Protein AF-A0AAU4IJZ9-F1 (afdb_monomer_lite)

Structure (mmCIF, N/CA/C/O backbone):
data_AF-A0AAU4IJZ9-F1
#
_entry.id   AF-A0AAU4IJZ9-F1
#
loop_
_atom_site.group_PDB
_atom_site.id
_atom_site.type_symbol
_atom_site.label_atom_id
_atom_site.label_alt_id
_atom_site.label_comp_id
_atom_site.label_asym_id
_atom_site.label_entity_id
_atom_site.label_seq_id
_atom_site.pdbx_PDB_ins_code
_atom_site.Cartn_x
_atom_site.Cartn_y
_atom_site.Cartn_z
_atom_site.occupancy
_atom_site.B_iso_or_equiv
_atom_site.auth_seq_id
_atom_site.auth_comp_id
_atom_site.auth_asym_id
_atom_site.auth_atom_id
_atom_site.pdbx_PDB_model_num
ATOM 1 N N . MET A 1 1 ? 8.498 8.289 10.450 1.00 54.19 1 MET A N 1
ATOM 2 C CA . MET A 1 1 ? 7.309 8.421 9.574 1.00 54.19 1 MET A CA 1
ATOM 3 C C . MET A 1 1 ? 7.091 9.892 9.233 1.00 54.19 1 MET A C 1
ATOM 5 O O . MET A 1 1 ? 7.138 10.716 10.135 1.00 54.19 1 MET A O 1
ATOM 9 N N . GLN A 1 2 ? 6.937 10.242 7.953 1.00 64.31 2 GLN A N 1
ATOM 10 C CA . GLN A 1 2 ? 6.865 11.643 7.506 1.00 64.31 2 GLN A CA 1
ATOM 11 C C . GLN A 1 2 ? 5.541 12.317 7.921 1.00 64.31 2 GLN A C 1
ATOM 13 O O . GLN A 1 2 ? 4.492 11.670 7.954 1.00 64.31 2 GLN A O 1
ATOM 18 N N . ARG A 1 3 ? 5.574 13.631 8.200 1.00 60.50 3 ARG A N 1
ATOM 19 C CA . ARG A 1 3 ? 4.418 14.428 8.671 1.00 60.50 3 ARG A CA 1
ATOM 20 C C . ARG A 1 3 ? 3.220 14.362 7.710 1.00 60.50 3 ARG A C 1
ATOM 22 O O . ARG A 1 3 ? 2.084 14.244 8.164 1.00 60.50 3 ARG A O 1
ATOM 29 N N . SER A 1 4 ? 3.480 14.372 6.402 1.00 68.81 4 SER A N 1
ATOM 30 C CA . SER A 1 4 ? 2.450 14.277 5.360 1.00 68.81 4 SER A CA 1
ATOM 31 C C . SER A 1 4 ? 1.678 12.958 5.424 1.00 68.81 4 SER A C 1
ATOM 33 O O . SER A 1 4 ? 0.459 12.972 5.334 1.00 68.81 4 SER A O 1
ATOM 35 N N . THR A 1 5 ? 2.343 11.823 5.669 1.00 78.75 5 THR A N 1
ATOM 36 C CA . THR A 1 5 ? 1.667 10.520 5.815 1.00 78.75 5 THR A CA 1
ATOM 37 C C . THR A 1 5 ? 0.706 10.515 7.002 1.00 78.75 5 THR A C 1
ATOM 39 O O . THR A 1 5 ? -0.420 10.043 6.879 1.00 78.75 5 THR A O 1
ATOM 42 N N . LYS A 1 6 ? 1.115 11.087 8.142 1.00 81.19 6 LYS A N 1
ATOM 43 C CA . LYS A 1 6 ? 0.271 11.131 9.344 1.00 81.19 6 LYS A CA 1
ATOM 44 C C . LYS A 1 6 ? -0.959 12.022 9.147 1.00 81.19 6 LYS A C 1
ATOM 46 O O . LYS A 1 6 ? -2.062 11.606 9.473 1.00 81.19 6 LYS A O 1
ATOM 51 N N . ASN A 1 7 ? -0.768 13.232 8.622 1.00 85.56 7 ASN A N 1
ATOM 52 C CA . ASN A 1 7 ? -1.838 14.233 8.565 1.00 85.56 7 ASN A CA 1
ATOM 53 C C . ASN A 1 7 ? -2.739 14.130 7.327 1.00 85.56 7 ASN A C 1
ATOM 55 O O . ASN A 1 7 ? -3.898 14.495 7.429 1.00 85.56 7 ASN A O 1
ATOM 59 N N . LEU A 1 8 ? -2.231 13.668 6.179 1.00 84.94 8 LEU A N 1
ATOM 60 C CA . LEU A 1 8 ? -2.999 13.645 4.921 1.00 84.94 8 LEU A CA 1
ATOM 61 C C . LEU A 1 8 ? -3.535 12.259 4.557 1.00 84.94 8 LEU A C 1
ATOM 63 O O . LEU A 1 8 ? -4.286 12.145 3.597 1.00 84.94 8 LEU A O 1
ATOM 67 N N . LYS A 1 9 ? -3.112 11.202 5.258 1.00 84.19 9 LYS A N 1
ATOM 68 C CA . LYS A 1 9 ? -3.534 9.828 4.948 1.00 84.19 9 LYS A CA 1
ATOM 69 C C . LYS A 1 9 ? -4.164 9.142 6.148 1.00 84.19 9 LYS A C 1
ATOM 71 O O . LYS A 1 9 ? -5.320 8.762 6.079 1.00 84.19 9 LYS A O 1
ATOM 76 N N . LEU A 1 10 ? -3.418 9.017 7.248 1.00 87.00 10 LEU A N 1
ATOM 77 C CA . LEU A 1 10 ? -3.865 8.209 8.387 1.00 87.00 10 LEU A CA 1
ATOM 78 C C . LEU A 1 10 ? -4.958 8.881 9.214 1.00 87.00 10 LEU A C 1
ATOM 80 O O . LEU A 1 10 ? -6.009 8.288 9.392 1.00 87.00 10 LEU A O 1
ATOM 84 N N . LYS A 1 11 ? -4.746 10.124 9.668 1.00 87.75 11 LYS A N 1
ATOM 85 C CA . LYS A 1 11 ? -5.767 10.833 10.457 1.00 87.75 11 LYS A CA 1
ATOM 86 C C . LYS A 1 11 ? -7.107 10.972 9.720 1.00 87.75 11 LYS A C 1
ATOM 88 O O . LYS A 1 11 ? -8.114 10.647 10.331 1.00 87.75 11 LYS A O 1
ATOM 93 N N . PRO A 1 12 ? -7.145 11.387 8.435 1.00 89.88 12 PRO A N 1
ATOM 94 C CA . PRO A 1 12 ? -8.413 11.477 7.715 1.00 89.88 12 PRO A CA 1
ATOM 95 C C . PRO A 1 12 ? -9.099 10.119 7.552 1.00 89.88 12 PRO A C 1
ATOM 97 O O . PRO A 1 12 ? -10.317 10.045 7.638 1.00 89.88 12 PRO A O 1
ATOM 100 N N . LEU A 1 13 ? -8.330 9.041 7.348 1.00 88.31 13 LEU A N 1
ATOM 101 C CA . LEU A 1 13 ? -8.878 7.685 7.294 1.00 88.31 13 LEU A CA 1
ATOM 102 C C . LEU A 1 13 ? -9.488 7.281 8.644 1.00 88.31 13 LEU A C 1
ATOM 104 O O . LEU A 1 13 ? -10.610 6.798 8.682 1.00 88.31 13 LEU A O 1
ATOM 108 N N . GLU A 1 14 ? -8.771 7.497 9.748 1.00 87.50 14 GLU A N 1
ATOM 109 C CA . GLU A 1 14 ? -9.246 7.166 11.098 1.00 87.50 14 GLU A CA 1
ATOM 110 C C . GLU A 1 14 ? -10.473 7.982 11.522 1.00 87.50 14 GLU A C 1
ATOM 112 O O . GLU A 1 14 ? -11.290 7.480 12.295 1.00 87.50 14 GLU A O 1
ATOM 117 N N . GLU A 1 15 ? -10.580 9.229 11.060 1.00 90.62 15 GLU A N 1
ATOM 118 C CA . GLU A 1 15 ? -11.734 10.106 11.279 1.00 90.62 15 GLU A CA 1
ATOM 119 C C . GLU A 1 15 ? -12.933 9.669 10.436 1.00 90.62 15 GLU A C 1
ATOM 121 O O . GLU A 1 15 ? -14.042 9.602 10.954 1.00 90.62 15 GLU A O 1
ATOM 126 N N . TRP A 1 16 ? -12.704 9.300 9.172 1.00 91.25 16 TRP A N 1
ATOM 127 C CA . TRP A 1 16 ? -13.749 8.788 8.287 1.00 91.25 16 TRP A CA 1
ATOM 128 C C . TRP A 1 16 ? -14.322 7.445 8.759 1.00 91.25 16 TRP A C 1
ATOM 130 O O . TRP A 1 16 ? -15.529 7.253 8.687 1.00 91.25 16 TRP A O 1
ATOM 140 N N . VAL A 1 17 ? -13.476 6.541 9.266 1.00 91.19 17 VAL A N 1
ATOM 141 C CA . VAL A 1 17 ? -13.917 5.256 9.840 1.00 91.19 17 VAL A CA 1
ATOM 142 C C . VAL A 1 17 ? -14.669 5.443 11.163 1.00 91.19 17 VAL A C 1
ATOM 144 O O . VAL A 1 17 ? -15.556 4.660 11.483 1.00 91.19 17 VAL A O 1
ATOM 147 N N . GLY A 1 18 ? -14.305 6.451 11.963 1.00 89.81 18 GLY A N 1
ATOM 148 C CA . GLY A 1 18 ? -14.910 6.659 13.278 1.00 89.81 18 GLY A CA 1
ATOM 149 C C . GLY A 1 18 ? -14.721 5.445 14.197 1.00 89.81 18 GLY A C 1
ATOM 150 O O . GLY A 1 18 ? -13.575 5.074 14.502 1.00 89.81 18 GLY A O 1
ATOM 151 N N . ASP A 1 19 ? -15.847 4.859 14.609 1.00 91.56 19 ASP A N 1
ATOM 152 C CA . ASP A 1 19 ? -15.955 3.718 15.530 1.00 91.56 19 ASP A CA 1
ATOM 153 C C . ASP A 1 19 ? -16.465 2.434 14.850 1.00 91.56 19 ASP A C 1
ATOM 155 O O . ASP A 1 19 ? -16.621 1.409 15.513 1.00 91.56 19 ASP A O 1
ATOM 159 N N . ASP A 1 20 ? -16.695 2.463 13.534 1.00 92.50 20 ASP A N 1
ATOM 160 C CA . ASP A 1 20 ? -17.193 1.303 12.795 1.00 92.50 20 ASP A CA 1
ATOM 161 C C . ASP A 1 20 ? -16.143 0.185 12.737 1.00 92.50 20 ASP A C 1
ATOM 163 O O . ASP A 1 20 ? -14.937 0.442 12.645 1.00 92.50 20 ASP A O 1
ATOM 167 N N . GLU A 1 21 ? -16.592 -1.073 12.765 1.00 92.62 21 GLU A N 1
ATOM 168 C CA . GLU A 1 21 ? -15.706 -2.216 12.544 1.00 92.62 21 GLU A CA 1
ATOM 169 C C . GLU A 1 21 ? -15.301 -2.295 11.070 1.00 92.62 21 GLU A C 1
ATOM 171 O O . GLU A 1 21 ? -16.133 -2.468 10.177 1.00 92.62 21 GLU A O 1
ATOM 176 N N . VAL A 1 22 ? -13.999 -2.176 10.812 1.00 92.12 22 VAL A N 1
ATOM 177 C CA . VAL A 1 22 ? -13.442 -2.134 9.460 1.00 92.12 22 VAL A CA 1
ATOM 178 C C . VAL A 1 22 ? -12.343 -3.173 9.298 1.00 92.12 22 VAL A C 1
ATOM 180 O O . VAL A 1 22 ? -11.417 -3.286 10.105 1.00 92.12 22 VAL A O 1
ATOM 183 N N . ILE A 1 23 ? -12.419 -3.894 8.181 1.00 91.81 23 ILE A N 1
ATOM 184 C CA . ILE A 1 23 ? -11.353 -4.764 7.693 1.00 91.81 23 ILE A CA 1
ATOM 185 C C . ILE A 1 23 ? -10.648 -4.047 6.540 1.00 91.81 23 ILE A C 1
ATOM 187 O O . ILE A 1 23 ? -11.225 -3.790 5.484 1.00 91.81 23 ILE A O 1
ATOM 191 N N . SER A 1 24 ? -9.384 -3.704 6.754 1.00 90.75 24 SER A N 1
ATOM 192 C CA . SER A 1 24 ? -8.515 -3.050 5.784 1.00 90.75 24 SER A CA 1
ATOM 193 C C . SER A 1 24 ? -7.717 -4.098 5.016 1.00 90.75 24 SER A C 1
ATOM 195 O O . SER A 1 24 ? -6.748 -4.665 5.527 1.00 90.75 24 SER A O 1
ATOM 197 N N . TYR A 1 25 ? -8.119 -4.354 3.775 1.00 92.12 25 TYR A N 1
ATOM 198 C CA . TYR A 1 25 ? -7.384 -5.233 2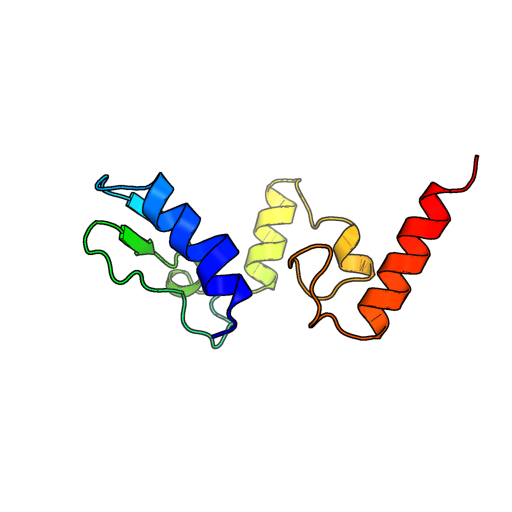.871 1.00 92.12 25 TYR A CA 1
ATOM 199 C C . TYR A 1 25 ? -6.196 -4.488 2.274 1.00 92.12 25 TYR A C 1
ATOM 201 O O . TYR A 1 25 ? -6.353 -3.526 1.519 1.00 92.12 25 TYR A O 1
ATOM 209 N N . VAL A 1 26 ? -4.989 -4.942 2.603 1.00 91.88 26 VAL A N 1
ATOM 210 C CA . VAL A 1 26 ? -3.753 -4.304 2.161 1.00 91.88 26 VAL A CA 1
ATOM 211 C C . VAL A 1 26 ? -2.977 -5.254 1.257 1.00 91.88 26 VAL A C 1
ATOM 213 O O . VAL A 1 26 ? -2.455 -6.280 1.686 1.00 91.88 26 VAL A O 1
ATOM 216 N N . ALA A 1 27 ? -2.833 -4.855 -0.003 1.00 91.00 27 ALA A N 1
ATOM 217 C CA . ALA A 1 27 ? -2.102 -5.587 -1.033 1.00 91.00 27 ALA A CA 1
ATOM 218 C C . ALA A 1 27 ? -0.570 -5.425 -0.907 1.00 91.00 27 ALA A C 1
ATOM 220 O O . ALA A 1 27 ? 0.091 -4.934 -1.822 1.00 91.00 27 ALA A O 1
ATOM 221 N N . ILE A 1 28 ? 0.004 -5.796 0.243 1.00 92.19 28 ILE A N 1
ATOM 222 C CA . ILE A 1 28 ? 1.457 -6.001 0.364 1.00 92.19 28 ILE A CA 1
ATOM 223 C C . ILE A 1 28 ? 1.770 -7.393 -0.162 1.00 92.19 28 ILE A C 1
ATOM 225 O O . ILE A 1 28 ? 1.201 -8.373 0.310 1.00 92.19 28 ILE A O 1
ATOM 229 N N . ARG A 1 29 ? 2.677 -7.465 -1.130 1.00 93.75 29 ARG A N 1
ATOM 230 C CA . ARG A 1 29 ? 3.061 -8.720 -1.780 1.00 93.75 29 ARG A CA 1
ATOM 231 C C . ARG A 1 29 ? 4.026 -9.523 -0.914 1.00 93.75 29 ARG A C 1
ATOM 233 O O . ARG A 1 29 ? 4.715 -8.967 -0.056 1.00 93.75 29 ARG A O 1
ATOM 240 N N . ALA A 1 30 ? 4.121 -10.820 -1.186 1.00 92.38 30 ALA A N 1
ATOM 241 C CA . ALA A 1 30 ? 5.000 -11.734 -0.462 1.00 92.38 30 ALA A CA 1
ATOM 242 C C . ALA A 1 30 ? 6.499 -11.408 -0.622 1.00 92.38 30 ALA A C 1
ATOM 244 O O . ALA A 1 30 ? 7.274 -11.610 0.311 1.00 92.38 30 ALA A O 1
ATOM 245 N N . ASP A 1 31 ? 6.905 -10.850 -1.769 1.00 92.69 31 ASP A N 1
ATOM 246 C CA . ASP A 1 31 ? 8.290 -10.455 -2.065 1.00 92.69 31 ASP A CA 1
ATOM 247 C C . ASP A 1 31 ? 8.697 -9.109 -1.432 1.00 92.69 31 ASP A C 1
ATOM 249 O O . ASP A 1 31 ? 9.868 -8.722 -1.451 1.00 92.69 31 ASP A O 1
ATOM 253 N N . GLU A 1 32 ? 7.748 -8.366 -0.854 1.00 87.94 32 GLU A N 1
ATOM 254 C CA . GLU A 1 32 ? 8.021 -7.075 -0.233 1.00 87.94 32 GLU A CA 1
ATOM 255 C C . GLU A 1 32 ? 8.427 -7.225 1.239 1.00 87.94 32 GLU A C 1
ATOM 257 O O . GLU A 1 32 ? 7.606 -7.475 2.123 1.00 87.94 32 GLU A O 1
ATOM 262 N N . ASN A 1 33 ? 9.697 -6.946 1.544 1.00 85.56 33 ASN A N 1
ATOM 263 C CA . ASN A 1 33 ? 10.190 -6.932 2.922 1.00 85.56 33 ASN A CA 1
ATOM 264 C C . ASN A 1 33 ? 9.833 -5.625 3.660 1.00 85.56 33 ASN A C 1
ATOM 266 O O . ASN A 1 33 ? 10.701 -4.838 4.043 1.00 85.56 33 ASN A O 1
ATOM 270 N N . ARG A 1 34 ? 8.533 -5.359 3.825 1.00 85.00 34 ARG A N 1
ATOM 271 C CA . ARG A 1 34 ? 8.017 -4.239 4.626 1.00 85.00 34 ARG A CA 1
ATOM 272 C C . ARG A 1 34 ? 6.853 -4.670 5.508 1.00 85.00 34 ARG A C 1
ATOM 274 O O . ARG A 1 34 ? 6.132 -5.615 5.195 1.00 85.00 34 ARG A O 1
ATOM 281 N N . LEU A 1 35 ? 6.676 -3.963 6.619 1.00 77.50 35 LEU A N 1
ATOM 282 C CA . LEU A 1 35 ? 5.519 -4.126 7.493 1.00 77.50 35 LEU A CA 1
ATOM 283 C C . LEU A 1 35 ? 4.398 -3.199 7.023 1.00 77.50 35 LEU A C 1
ATOM 285 O O . LEU A 1 35 ? 4.642 -2.035 6.688 1.00 77.50 35 LEU A O 1
ATOM 289 N N . GLY A 1 36 ? 3.180 -3.735 6.974 1.00 77.88 36 GLY A N 1
ATOM 290 C CA . GLY A 1 36 ? 1.986 -2.942 6.732 1.00 77.88 36 GLY A CA 1
ATOM 291 C C . GLY A 1 36 ? 1.702 -1.990 7.883 1.00 77.88 36 GLY A C 1
ATOM 292 O O . GLY A 1 36 ? 2.204 -2.153 8.995 1.00 77.88 36 GLY A O 1
ATOM 293 N N . TYR A 1 37 ? 0.898 -0.969 7.605 1.00 78.56 37 TYR A N 1
ATOM 294 C CA . TYR A 1 37 ? 0.386 -0.122 8.668 1.00 78.56 37 TYR A CA 1
ATOM 295 C C . TYR A 1 37 ? -0.636 -0.917 9.485 1.00 78.56 37 TYR A C 1
ATOM 297 O O . TYR A 1 37 ? -1.668 -1.322 8.956 1.00 78.56 37 TYR A O 1
ATOM 305 N N . VAL A 1 38 ? -0.331 -1.130 10.763 1.00 77.50 38 VAL A N 1
ATOM 306 C CA . VAL A 1 38 ? -1.266 -1.676 11.749 1.00 77.50 38 VAL A CA 1
ATOM 307 C C . VAL A 1 38 ? -1.840 -0.488 12.511 1.00 77.50 38 VAL A C 1
ATOM 309 O O . VAL A 1 38 ? -1.080 0.306 13.075 1.00 77.50 38 VAL A O 1
ATOM 312 N N . SER A 1 39 ? -3.163 -0.321 12.462 1.00 77.94 39 SER A N 1
ATOM 313 C CA . SER A 1 39 ? -3.822 0.777 13.170 1.00 77.94 39 SER A CA 1
ATOM 314 C C . SER A 1 39 ? -3.680 0.597 14.678 1.00 77.94 39 SER A C 1
ATOM 316 O O . SER A 1 39 ? -3.633 -0.517 15.192 1.00 77.94 39 SER A O 1
ATOM 318 N N . THR A 1 40 ? -3.611 1.713 15.398 1.00 80.56 40 THR A N 1
ATOM 319 C CA . THR A 1 40 ? -3.664 1.715 16.864 1.00 80.56 40 THR A CA 1
ATOM 320 C C . THR A 1 40 ? -5.087 1.568 17.400 1.00 80.56 40 THR A C 1
ATOM 322 O O . THR A 1 40 ? -5.257 1.354 18.597 1.00 80.56 40 THR A O 1
ATOM 325 N N . LYS A 1 41 ? -6.107 1.720 16.546 1.00 83.88 41 LYS A N 1
ATOM 326 C CA . LYS A 1 41 ? -7.509 1.567 16.928 1.00 83.88 41 LYS A CA 1
ATOM 327 C C . LYS A 1 41 ? -7.9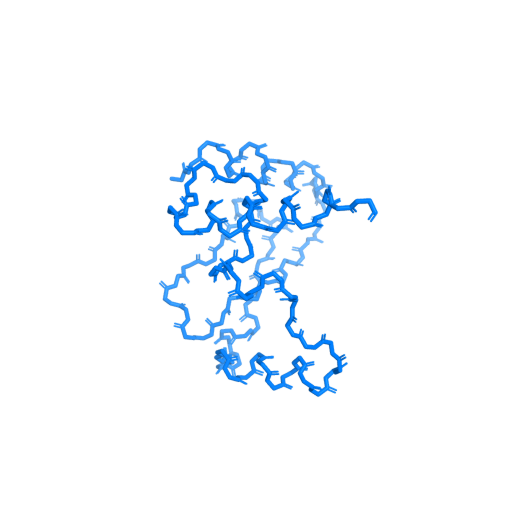29 0.086 16.885 1.00 83.88 41 LYS A C 1
ATOM 329 O O . LYS A 1 41 ? -7.610 -0.586 15.906 1.00 83.88 41 LYS A O 1
ATOM 334 N N . PRO A 1 42 ? -8.672 -0.421 17.887 1.00 85.25 42 PRO A N 1
ATOM 335 C CA . PRO A 1 42 ? -9.071 -1.829 17.941 1.00 85.25 42 PRO A CA 1
ATOM 336 C C . PRO A 1 42 ? -10.157 -2.204 16.919 1.00 85.25 42 PRO A C 1
ATOM 338 O O . PRO A 1 42 ? -10.242 -3.367 16.547 1.00 85.25 42 PRO A O 1
ATOM 341 N N . ASN A 1 43 ? -10.956 -1.241 16.442 1.00 89.88 43 ASN A N 1
ATOM 342 C CA . ASN A 1 43 ? -12.014 -1.468 15.449 1.00 89.88 43 ASN A CA 1
ATOM 343 C C . ASN A 1 43 ? -11.489 -1.618 14.009 1.00 89.88 43 ASN A C 1
ATOM 345 O O . ASN A 1 43 ? -12.258 -1.955 13.114 1.00 89.88 43 ASN A O 1
ATOM 349 N N . ILE A 1 44 ? -10.193 -1.380 13.768 1.00 89.94 44 ILE A N 1
ATOM 350 C CA . ILE A 1 44 ? -9.585 -1.491 12.439 1.00 89.94 44 ILE A CA 1
ATOM 351 C C . ILE A 1 44 ? -8.620 -2.672 12.426 1.00 89.94 44 ILE A C 1
ATOM 353 O O . ILE A 1 44 ? -7.521 -2.607 12.979 1.00 89.94 44 ILE A O 1
ATOM 357 N N . SER A 1 45 ? -9.003 -3.733 11.723 1.00 90.38 45 SER A N 1
ATOM 358 C CA . SER A 1 45 ? -8.141 -4.888 11.471 1.00 90.38 45 SER A CA 1
ATOM 359 C C . SER A 1 45 ? -7.513 -4.782 10.082 1.00 90.38 45 SER A C 1
ATOM 361 O O . SER A 1 45 ? -8.169 -4.375 9.129 1.00 90.38 45 SER A O 1
ATOM 363 N N . ALA A 1 46 ? -6.226 -5.103 9.947 1.00 91.06 46 ALA A N 1
ATOM 364 C CA . ALA A 1 46 ? -5.540 -5.122 8.655 1.00 91.06 46 ALA A CA 1
ATOM 365 C C . ALA A 1 46 ? -5.261 -6.568 8.232 1.00 91.06 46 ALA A C 1
ATOM 367 O O . ALA A 1 46 ? -4.735 -7.342 9.031 1.00 91.06 46 ALA A O 1
ATOM 368 N N . VAL A 1 47 ? -5.586 -6.908 6.984 1.00 92.38 47 VAL A N 1
ATOM 369 C CA . VAL A 1 47 ? -5.395 -8.245 6.396 1.00 92.38 47 VAL A CA 1
ATOM 370 C C . VAL A 1 47 ? -4.476 -8.137 5.182 1.00 92.38 47 VAL A C 1
ATOM 372 O O . VAL A 1 47 ? -4.569 -7.174 4.412 1.00 92.38 47 VAL A O 1
ATOM 375 N N . PHE A 1 48 ? -3.583 -9.116 5.007 1.00 92.75 48 PHE A N 1
ATOM 376 C CA . PHE A 1 48 ? -2.524 -9.085 3.994 1.00 92.75 48 PHE A CA 1
ATOM 377 C C . PHE A 1 48 ? -2.609 -10.292 3.048 1.00 92.75 48 PHE A C 1
ATOM 379 O O . PHE A 1 48 ? -1.702 -11.127 3.045 1.00 92.75 48 PHE A O 1
ATOM 386 N N . PRO A 1 49 ? -3.650 -10.372 2.196 1.00 93.69 49 PRO A N 1
ATOM 387 C CA . PRO A 1 49 ? -3.946 -11.577 1.418 1.00 93.69 49 PRO A CA 1
ATOM 388 C C . PRO A 1 49 ? -2.775 -11.997 0.525 1.00 93.69 49 PRO A C 1
ATOM 390 O O . PRO A 1 49 ? -2.333 -13.133 0.569 1.00 93.69 49 PRO A O 1
ATOM 393 N N . PHE A 1 50 ? -2.160 -11.063 -0.205 1.00 93.81 50 PHE A N 1
ATOM 394 C CA . PHE A 1 50 ? -1.055 -11.395 -1.116 1.00 93.81 50 PHE A CA 1
ATOM 395 C C . PHE A 1 50 ? 0.205 -11.8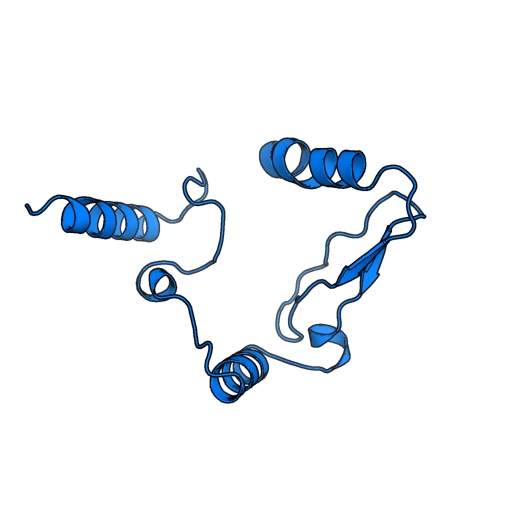81 -0.404 1.00 93.81 50 PHE A C 1
ATOM 397 O O . PHE A 1 50 ? 1.005 -12.605 -0.990 1.00 93.81 50 PHE A O 1
ATOM 404 N N . ARG A 1 51 ? 0.401 -11.489 0.854 1.00 91.19 51 ARG A N 1
ATOM 405 C CA . ARG A 1 51 ? 1.519 -11.979 1.653 1.00 91.19 51 ARG A CA 1
ATOM 406 C C . ARG A 1 51 ? 1.234 -13.376 2.193 1.00 91.19 51 ARG A C 1
ATOM 408 O O . ARG A 1 51 ? 2.136 -14.206 2.184 1.00 91.19 51 ARG A O 1
ATOM 415 N N . GLU A 1 52 ? 0.011 -13.607 2.657 1.00 91.00 52 GLU A N 1
ATOM 416 C CA . GLU A 1 52 ? -0.459 -14.895 3.178 1.00 91.00 52 GLU A CA 1
ATOM 417 C C . GLU A 1 52 ? -0.516 -15.961 2.071 1.00 91.00 52 GLU A C 1
ATOM 419 O O . GLU A 1 52 ? -0.054 -17.081 2.278 1.00 91.00 52 GLU A O 1
ATOM 424 N N . ASP A 1 53 ? -0.947 -15.573 0.870 1.00 93.31 53 ASP A N 1
ATOM 425 C CA . ASP A 1 53 ? -1.074 -16.443 -0.305 1.00 93.31 53 ASP A CA 1
ATOM 426 C C . ASP A 1 53 ? 0.237 -16.607 -1.098 1.00 93.31 53 ASP A C 1
ATOM 428 O O . ASP A 1 53 ? 0.274 -17.289 -2.123 1.00 93.31 53 ASP A O 1
ATOM 432 N N . GLY A 1 54 ? 1.334 -15.971 -0.668 1.00 93.56 54 GLY A N 1
ATOM 433 C CA . GLY A 1 54 ? 2.626 -16.077 -1.355 1.00 93.56 54 GLY A CA 1
ATOM 434 C C . GLY A 1 54 ? 2.666 -15.413 -2.740 1.00 93.56 54 GLY A C 1
ATOM 435 O O . GLY A 1 54 ? 3.491 -15.782 -3.575 1.00 93.56 54 GLY A O 1
ATOM 436 N N . ILE A 1 55 ? 1.790 -14.440 -3.000 1.00 94.25 55 ILE A N 1
ATOM 437 C CA . ILE A 1 55 ? 1.675 -13.746 -4.286 1.00 94.25 55 ILE A CA 1
ATOM 438 C C . ILE A 1 55 ? 2.766 -12.673 -4.388 1.00 94.25 55 ILE A C 1
ATOM 440 O O . ILE A 1 55 ? 2.809 -11.709 -3.617 1.00 94.25 55 ILE A O 1
ATOM 444 N N . ASP A 1 56 ? 3.648 -12.834 -5.370 1.00 94.12 56 ASP A N 1
ATOM 445 C CA . ASP A 1 56 ? 4.731 -11.910 -5.707 1.00 94.12 56 ASP A CA 1
ATOM 446 C C . ASP A 1 56 ? 4.335 -10.936 -6.836 1.00 94.12 56 ASP A C 1
ATOM 448 O O . ASP A 1 56 ? 3.174 -10.862 -7.251 1.00 94.12 56 ASP A O 1
ATOM 452 N N . ARG A 1 57 ? 5.298 -10.155 -7.357 1.00 90.88 57 ARG A N 1
ATOM 453 C CA . ARG A 1 57 ? 5.068 -9.275 -8.521 1.00 90.88 57 ARG A CA 1
ATOM 454 C C . ARG A 1 57 ? 4.433 -10.02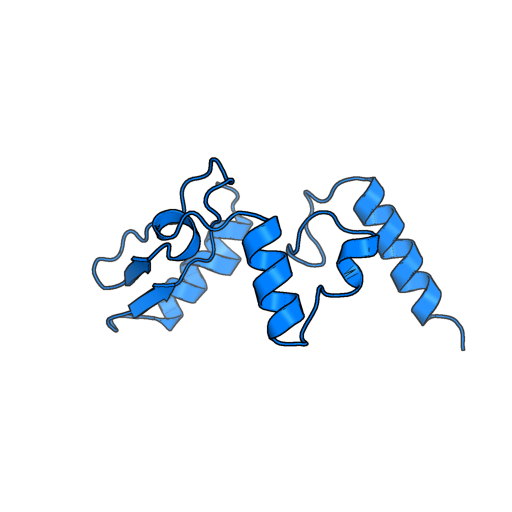3 -9.693 1.00 90.88 57 ARG A C 1
ATOM 456 O O . ARG A 1 57 ? 3.445 -9.538 -10.227 1.00 90.88 57 ARG A O 1
ATOM 463 N N . ALA A 1 58 ? 4.996 -11.168 -10.070 1.00 92.88 58 ALA A N 1
ATOM 464 C 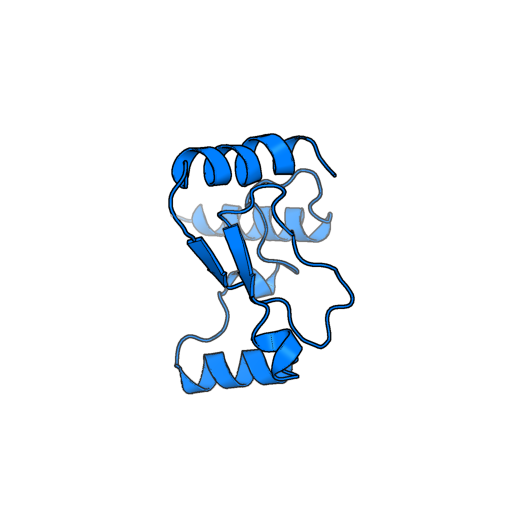CA . ALA A 1 58 ? 4.559 -11.918 -11.240 1.00 92.88 58 ALA A CA 1
ATOM 465 C C . ALA A 1 58 ? 3.162 -12.523 -11.038 1.00 92.88 58 ALA A C 1
ATOM 467 O O . ALA A 1 58 ? 2.394 -12.652 -11.986 1.00 92.88 58 ALA A O 1
ATOM 468 N N . GLY A 1 59 ? 2.810 -12.894 -9.806 1.00 94.00 59 GLY A N 1
ATOM 469 C CA . GLY A 1 59 ? 1.448 -13.263 -9.436 1.00 94.00 59 GLY A CA 1
ATOM 470 C C . GLY A 1 59 ? 0.464 -12.111 -9.628 1.00 94.00 59 GLY A C 1
ATOM 471 O O . GLY A 1 59 ? -0.575 -12.308 -10.249 1.00 94.00 59 GLY A O 1
ATOM 472 N N . VAL A 1 60 ? 0.810 -10.903 -9.171 1.00 92.44 60 VAL A N 1
ATOM 473 C CA . VAL A 1 60 ? -0.033 -9.712 -9.380 1.00 92.44 60 VAL A CA 1
ATOM 474 C C . VAL A 1 60 ? -0.197 -9.396 -10.865 1.00 92.44 60 VAL A C 1
ATOM 476 O O . VAL A 1 60 ? -1.316 -9.144 -11.300 1.00 92.44 60 VAL A O 1
ATOM 479 N N . ASP A 1 61 ? 0.886 -9.434 -11.641 1.00 91.19 61 ASP A N 1
ATOM 480 C CA . ASP A 1 61 ? 0.833 -9.128 -13.074 1.00 91.19 61 ASP A CA 1
ATOM 481 C C . ASP A 1 61 ? -0.086 -10.124 -13.810 1.00 91.19 61 ASP A C 1
ATOM 483 O O . ASP A 1 61 ? -0.964 -9.703 -14.558 1.00 91.19 61 ASP A O 1
ATOM 487 N N . ARG A 1 62 ? -0.004 -11.425 -13.484 1.00 93.38 62 ARG A N 1
ATOM 488 C CA . ARG A 1 62 ? -0.934 -12.445 -14.006 1.00 93.38 62 ARG A CA 1
ATOM 489 C C . ARG A 1 62 ? -2.394 -12.155 -13.662 1.00 93.38 62 ARG A C 1
ATOM 491 O O . ARG A 1 62 ? -3.242 -12.235 -14.542 1.00 93.38 62 ARG A O 1
ATOM 498 N N . ILE A 1 63 ? -2.688 -11.787 -12.412 1.00 93.88 63 ILE A N 1
ATOM 499 C CA . ILE A 1 63 ? -4.055 -11.442 -11.983 1.00 93.88 63 ILE A CA 1
ATOM 500 C C . ILE A 1 63 ? -4.594 -10.253 -12.794 1.00 93.88 63 ILE A C 1
ATOM 502 O O . ILE A 1 63 ? -5.753 -10.256 -13.206 1.00 93.88 63 ILE A O 1
ATOM 506 N N . LEU A 1 64 ? -3.766 -9.231 -13.030 1.00 92.00 64 LEU A N 1
ATOM 507 C CA . LEU A 1 64 ? -4.165 -8.043 -13.790 1.00 92.00 64 LEU A CA 1
ATOM 508 C C . LEU A 1 64 ? -4.407 -8.347 -15.273 1.00 92.00 64 LEU A C 1
ATOM 510 O O . LEU A 1 64 ? -5.343 -7.783 -15.855 1.00 92.00 64 LEU A O 1
ATOM 514 N N . ASP A 1 65 ? -3.586 -9.224 -15.854 1.00 92.06 65 ASP A N 1
ATOM 515 C CA . ASP A 1 65 ? -3.701 -9.680 -17.239 1.00 92.06 65 ASP A CA 1
ATOM 516 C C . ASP A 1 65 ? -4.957 -10.538 -17.439 1.00 92.06 65 ASP A C 1
ATOM 518 O O . ASP A 1 65 ? -5.739 -10.282 -18.355 1.00 92.06 65 ASP A O 1
ATOM 522 N N . GLU A 1 66 ? -5.213 -11.498 -16.544 1.00 93.56 66 GLU A N 1
ATOM 523 C CA . GLU A 1 66 ? -6.422 -12.335 -16.560 1.00 93.56 66 GLU A CA 1
ATOM 524 C C . GLU A 1 66 ? -7.702 -11.507 -16.365 1.00 93.56 66 GLU A C 1
ATOM 526 O O . GLU A 1 66 ? -8.731 -11.796 -16.977 1.00 93.56 66 GLU A O 1
ATOM 531 N N . ALA A 1 67 ? -7.637 -10.440 -15.562 1.00 92.94 67 ALA A N 1
ATOM 532 C CA . ALA A 1 67 ? -8.741 -9.502 -15.368 1.00 92.94 67 ALA A CA 1
ATOM 533 C C . ALA A 1 67 ? -8.930 -8.509 -16.534 1.00 92.94 67 ALA A C 1
ATOM 535 O O . ALA A 1 67 ? -9.906 -7.757 -16.538 1.00 92.94 67 ALA A O 1
ATOM 536 N N . GLY A 1 68 ? -8.003 -8.451 -17.499 1.00 91.38 68 GLY A N 1
ATOM 537 C CA . GLY A 1 68 ? -8.051 -7.512 -18.627 1.00 91.38 68 GLY A CA 1
ATOM 538 C C . GLY A 1 68 ? -7.861 -6.040 -18.238 1.00 91.38 68 GLY A C 1
ATOM 539 O O . GLY A 1 68 ? -8.227 -5.147 -19.001 1.00 91.38 68 GLY A O 1
ATOM 540 N N . THR A 1 69 ? -7.314 -5.772 -17.049 1.00 87.50 69 THR A N 1
ATOM 541 C CA . THR A 1 69 ? -7.082 -4.402 -16.549 1.00 87.50 69 THR A CA 1
ATOM 542 C C . THR A 1 69 ? -5.694 -3.881 -16.903 1.00 87.50 69 THR A C 1
ATOM 544 O O . THR A 1 69 ? -5.549 -2.701 -17.227 1.00 87.50 69 THR A O 1
ATOM 547 N N . GLY A 1 70 ? -4.688 -4.762 -16.873 1.00 86.56 70 GLY A N 1
ATOM 548 C CA . GLY A 1 70 ? -3.290 -4.419 -17.115 1.00 86.56 70 GLY A CA 1
ATOM 549 C C . GLY A 1 70 ? -2.712 -3.409 -16.114 1.00 86.56 70 GLY A C 1
ATOM 550 O O . GLY A 1 70 ? -3.310 -3.070 -15.088 1.00 86.56 70 GLY A O 1
ATOM 551 N N . LEU A 1 71 ? -1.509 -2.914 -16.416 1.00 84.38 71 LEU A N 1
ATOM 552 C CA . LEU A 1 71 ? -0.841 -1.885 -15.620 1.00 84.38 71 LEU A CA 1
ATOM 553 C C . LEU A 1 71 ? -1.160 -0.473 -16.145 1.00 84.38 71 LEU A C 1
ATOM 555 O O . LEU A 1 71 ? -1.177 -0.245 -17.354 1.00 84.38 71 LEU A O 1
ATOM 559 N N . PRO A 1 72 ? -1.349 0.521 -15.258 1.00 83.56 72 PRO A N 1
ATOM 560 C CA . PRO A 1 72 ? -1.525 1.909 -15.672 1.00 83.56 72 PRO A CA 1
ATOM 561 C C . PRO A 1 72 ? -0.331 2.469 -16.467 1.00 83.56 72 PRO A C 1
ATOM 563 O O . PRO A 1 72 ? 0.819 2.295 -16.068 1.00 83.56 72 PRO A O 1
ATOM 566 N N . ALA A 1 73 ? -0.599 3.264 -17.509 1.00 81.31 73 ALA A N 1
ATOM 567 C CA . ALA A 1 73 ? 0.423 3.823 -18.411 1.00 81.31 73 ALA A CA 1
ATOM 568 C C . ALA A 1 73 ? 1.520 4.660 -17.716 1.00 81.31 73 ALA A C 1
ATOM 570 O O . ALA A 1 73 ? 2.648 4.749 -18.188 1.00 81.31 73 ALA A O 1
ATOM 571 N N . TYR A 1 74 ? 1.240 5.261 -16.554 1.00 78.38 74 TYR A N 1
ATOM 572 C CA . TYR A 1 74 ? 2.246 6.054 -15.837 1.00 78.38 74 TYR A CA 1
ATOM 573 C C . TYR A 1 74 ? 3.413 5.221 -15.280 1.00 78.38 74 TYR A C 1
ATOM 575 O O . TYR A 1 74 ? 4.420 5.800 -14.873 1.00 78.38 74 TYR A O 1
ATOM 583 N N . TYR A 1 75 ? 3.308 3.887 -15.244 1.00 79.94 75 TYR A N 1
ATOM 584 C CA . TYR A 1 75 ? 4.428 3.018 -14.868 1.00 79.94 75 TYR A CA 1
ATOM 585 C C . TYR A 1 75 ? 5.583 3.044 -15.884 1.00 79.94 75 TYR A C 1
ATOM 587 O O . TYR A 1 75 ? 6.686 2.631 -15.540 1.00 79.94 75 TYR A O 1
ATOM 595 N N . GLU A 1 76 ? 5.384 3.589 -17.090 1.00 80.88 76 GLU A N 1
ATOM 596 C CA . GLU A 1 76 ? 6.448 3.749 -18.095 1.00 80.88 76 GLU A CA 1
ATOM 597 C C . GLU A 1 76 ? 7.589 4.666 -17.626 1.00 80.88 76 GLU A C 1
ATOM 599 O O . GLU A 1 76 ? 8.757 4.434 -17.931 1.00 80.88 76 GLU A O 1
ATOM 604 N N . TRP A 1 77 ? 7.263 5.715 -16.869 1.00 77.06 77 TRP A N 1
ATOM 605 C CA . TRP A 1 77 ? 8.226 6.728 -16.421 1.00 77.06 77 TRP A CA 1
ATOM 606 C C . TRP A 1 77 ? 8.305 6.850 -14.897 1.00 77.06 77 TRP A C 1
ATOM 608 O O . TRP A 1 77 ? 9.126 7.611 -14.373 1.00 77.06 77 TRP A O 1
ATOM 618 N N . ARG A 1 78 ? 7.463 6.104 -14.175 1.00 78.38 78 ARG A N 1
ATOM 619 C CA . ARG A 1 78 ? 7.359 6.150 -12.720 1.00 78.38 78 ARG A CA 1
ATOM 620 C C . ARG A 1 78 ? 7.581 4.781 -12.105 1.00 78.38 78 ARG A C 1
ATOM 622 O O . ARG A 1 78 ? 7.000 3.787 -12.517 1.00 78.38 78 ARG A O 1
ATOM 629 N N . THR A 1 79 ? 8.367 4.750 -11.036 1.00 74.75 79 THR A N 1
ATOM 630 C CA . THR A 1 79 ? 8.724 3.491 -10.372 1.00 74.75 79 THR A CA 1
ATOM 631 C C . THR A 1 79 ? 7.671 3.019 -9.369 1.00 74.75 79 THR A C 1
ATOM 633 O O . THR A 1 79 ? 7.542 1.820 -9.133 1.00 74.75 79 THR A O 1
ATOM 636 N N . TRP A 1 80 ? 6.912 3.946 -8.771 1.00 72.00 80 TRP A N 1
ATOM 637 C CA . TRP A 1 80 ? 5.887 3.646 -7.765 1.00 72.00 80 TRP A CA 1
ATOM 638 C C . TRP A 1 80 ? 4.643 4.524 -7.926 1.00 72.00 80 TRP A C 1
ATOM 640 O O . TRP A 1 80 ? 4.739 5.736 -8.127 1.00 72.00 80 TRP A O 1
ATOM 650 N N . SER A 1 81 ? 3.464 3.934 -7.730 1.00 70.50 81 SER A N 1
ATOM 651 C CA . SER A 1 81 ? 2.175 4.630 -7.649 1.00 70.50 81 SER A CA 1
ATOM 652 C C . SER A 1 81 ? 2.045 5.390 -6.317 1.00 70.50 81 SER A C 1
ATOM 654 O O . SER A 1 81 ? 1.435 4.949 -5.348 1.00 70.50 81 SER A O 1
ATOM 656 N N . GLY A 1 82 ? 2.693 6.552 -6.236 1.00 76.19 82 GLY A N 1
ATOM 657 C CA . GLY A 1 82 ? 2.634 7.453 -5.080 1.00 76.19 82 GLY A CA 1
ATOM 658 C C . GLY A 1 82 ?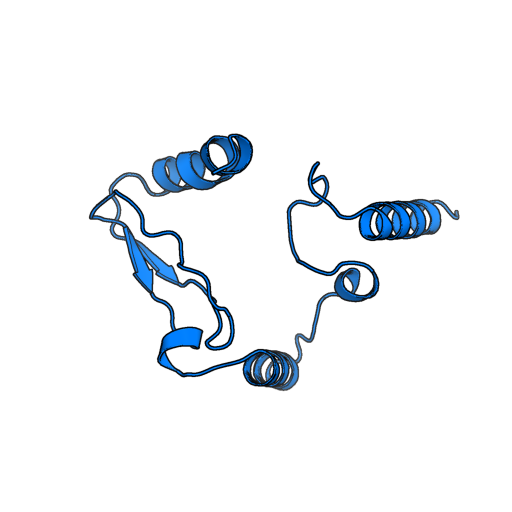 1.817 8.723 -5.331 1.00 76.19 82 GLY A C 1
ATOM 659 O O . GLY A 1 82 ? 1.222 8.910 -6.391 1.00 76.19 82 GLY A O 1
ATOM 660 N N . CYS A 1 83 ? 1.862 9.670 -4.387 1.00 78.06 83 CYS A N 1
ATOM 661 C CA . CYS A 1 83 ? 1.258 10.995 -4.574 1.00 78.06 83 CYS A CA 1
ATOM 662 C C . CYS A 1 83 ? 1.824 11.671 -5.833 1.00 78.06 83 CYS A C 1
ATOM 664 O O . CYS A 1 83 ? 3.040 11.628 -6.047 1.00 78.06 83 CYS A O 1
ATOM 666 N N . TYR A 1 84 ? 0.962 12.283 -6.647 1.00 74.00 84 TYR A N 1
ATOM 667 C CA . TYR A 1 84 ? 1.340 12.896 -7.926 1.00 74.00 84 TYR A CA 1
ATOM 668 C C . TYR A 1 84 ? 2.428 13.973 -7.772 1.00 74.00 84 TYR A C 1
ATOM 670 O O . TYR A 1 84 ? 3.420 13.944 -8.490 1.00 74.00 84 TYR A O 1
ATOM 678 N N . PHE A 1 85 ? 2.321 14.823 -6.745 1.00 75.31 85 PHE A N 1
ATOM 679 C CA . PHE A 1 85 ? 3.377 15.744 -6.313 1.00 75.31 85 PHE A CA 1
ATOM 680 C C . PHE A 1 85 ? 3.958 15.287 -4.972 1.00 75.31 85 PHE A C 1
ATOM 682 O O . PHE A 1 85 ? 3.523 15.726 -3.908 1.00 75.31 85 PHE A O 1
ATOM 689 N N . CYS A 1 86 ? 4.919 14.363 -4.993 1.00 75.62 86 CYS A N 1
ATOM 690 C CA . CYS A 1 86 ? 5.628 13.964 -3.778 1.00 75.62 86 CYS A CA 1
ATOM 691 C C . CYS A 1 86 ? 7.026 14.583 -3.773 1.00 75.62 86 CYS A C 1
ATOM 693 O O . CYS A 1 86 ? 7.834 14.282 -4.645 1.00 75.62 86 CYS A O 1
ATOM 695 N N . PHE A 1 87 ? 7.338 15.386 -2.752 1.00 76.19 87 PHE A N 1
ATOM 696 C CA . PHE A 1 87 ? 8.650 16.034 -2.583 1.00 76.19 87 PHE A CA 1
ATOM 697 C C . PHE A 1 87 ? 9.829 15.051 -2.510 1.00 76.19 87 PHE A C 1
ATOM 699 O O . PHE A 1 87 ? 10.975 15.445 -2.687 1.00 76.19 87 PHE A O 1
ATOM 706 N N . PHE A 1 88 ? 9.547 13.771 -2.264 1.00 76.06 88 PHE A N 1
ATOM 707 C CA . PHE A 1 88 ? 10.534 12.695 -2.194 1.00 76.06 88 PHE A CA 1
ATOM 708 C C . PHE A 1 88 ? 10.624 11.867 -3.490 1.00 76.06 88 PHE A C 1
ATOM 710 O O . PHE A 1 88 ? 11.209 10.786 -3.475 1.00 76.06 88 PHE A O 1
ATOM 717 N N . GLN A 1 89 ? 10.034 12.332 -4.600 1.00 77.38 89 GLN A N 1
ATOM 718 C CA . GLN A 1 89 ? 10.191 11.703 -5.918 1.00 77.38 89 GLN A CA 1
ATOM 719 C C . GLN A 1 89 ? 11.647 11.719 -6.383 1.00 77.38 89 GLN A C 1
ATOM 721 O O . GLN A 1 89 ? 12.404 12.656 -6.106 1.00 77.38 89 GLN A O 1
ATOM 726 N N . ARG A 1 90 ? 12.037 10.679 -7.127 1.00 79.06 90 ARG A N 1
ATOM 727 C CA . ARG A 1 90 ? 13.391 10.582 -7.686 1.00 79.06 90 ARG A CA 1
ATOM 728 C C . ARG A 1 90 ? 13.558 11.590 -8.824 1.00 79.06 90 ARG A C 1
ATOM 730 O O . ARG A 1 90 ? 12.611 11.891 -9.542 1.00 79.06 90 ARG A O 1
ATOM 737 N N . LYS A 1 91 ? 14.787 12.074 -9.044 1.00 81.69 91 LYS A N 1
ATOM 738 C CA . LYS A 1 91 ? 15.086 13.083 -10.082 1.00 81.69 91 LYS A CA 1
ATOM 739 C C . LYS A 1 91 ? 14.575 12.696 -11.481 1.00 81.69 91 LYS A C 1
ATOM 741 O O . LYS A 1 91 ? 14.071 13.559 -12.184 1.00 81.69 91 LYS A O 1
ATOM 746 N N . HIS A 1 92 ? 14.666 11.423 -11.873 1.00 80.44 92 HIS A N 1
ATOM 747 C CA . HIS A 1 92 ? 14.180 10.969 -13.183 1.00 80.44 92 HIS A CA 1
ATOM 748 C C . HIS A 1 92 ? 12.647 10.971 -13.292 1.00 80.44 92 HIS A C 1
ATOM 750 O O . HIS A 1 92 ? 12.124 11.262 -14.361 1.00 80.44 92 HIS A O 1
ATOM 756 N N . GLU A 1 93 ? 11.925 10.717 -12.196 1.00 81.06 93 GLU A N 1
ATOM 757 C CA . GLU A 1 93 ? 10.456 10.764 -12.183 1.00 81.06 93 GLU A CA 1
ATOM 758 C C . GLU A 1 93 ? 9.962 12.201 -12.388 1.00 81.06 93 GLU A C 1
ATOM 760 O O . GLU A 1 93 ? 8.978 12.412 -13.090 1.00 81.06 93 GLU A O 1
ATOM 765 N N . TRP A 1 94 ? 10.687 13.199 -11.864 1.00 78.00 94 TRP A N 1
ATOM 766 C CA . TRP A 1 94 ? 10.410 14.613 -12.141 1.00 78.00 94 TRP A CA 1
ATOM 767 C C . TRP A 1 94 ? 10.592 14.965 -13.622 1.00 78.00 94 TRP A C 1
ATOM 769 O O . TRP A 1 94 ? 9.778 15.700 -14.178 1.00 78.00 94 TRP A O 1
ATOM 779 N N . VAL A 1 95 ? 11.618 14.417 -14.282 1.00 79.69 95 VAL A N 1
ATOM 780 C CA . VAL A 1 95 ? 11.829 14.612 -15.728 1.00 79.69 95 VAL A CA 1
ATOM 781 C C . VAL A 1 95 ? 10.702 13.948 -16.528 1.00 79.69 95 VAL A C 1
ATOM 783 O O . VAL A 1 95 ? 10.110 14.589 -17.397 1.00 79.69 95 VAL A O 1
ATOM 786 N N . GLY A 1 96 ? 10.326 12.712 -16.187 1.00 77.31 96 GLY A N 1
ATOM 787 C CA . GLY A 1 96 ? 9.189 12.015 -16.803 1.00 77.31 96 GLY A CA 1
ATOM 788 C C . GLY A 1 96 ? 7.861 12.760 -16.628 1.00 77.31 96 GLY A C 1
ATOM 789 O O . GLY A 1 96 ? 7.088 12.897 -17.579 1.00 77.31 96 GLY A O 1
ATOM 790 N N . LEU A 1 97 ? 7.640 13.347 -15.448 1.00 76.69 97 LEU A N 1
ATOM 791 C CA . LEU A 1 97 ? 6.478 14.186 -15.166 1.00 76.69 97 LEU A CA 1
ATOM 792 C C . LEU A 1 97 ? 6.446 15.424 -16.073 1.00 76.69 97 LEU A C 1
ATOM 794 O O . LEU A 1 97 ? 5.409 15.732 -16.660 1.00 76.69 97 LEU A O 1
ATOM 798 N N . THR A 1 98 ? 7.580 16.115 -16.235 1.00 71.94 98 THR A N 1
ATOM 799 C CA . THR A 1 98 ? 7.670 17.276 -17.138 1.00 71.94 98 THR A CA 1
ATOM 800 C C . THR A 1 98 ? 7.474 16.910 -18.607 1.00 71.94 98 THR A C 1
ATOM 802 O O . THR A 1 98 ? 6.846 17.673 -19.337 1.00 71.94 98 THR A O 1
ATOM 805 N N . ALA A 1 99 ? 7.958 15.745 -19.044 1.00 68.75 99 ALA A N 1
ATOM 806 C CA . ALA A 1 99 ? 7.778 15.259 -20.410 1.00 68.75 99 ALA A CA 1
ATOM 807 C C . ALA A 1 99 ? 6.310 14.895 -20.696 1.00 68.75 99 ALA A C 1
ATOM 809 O O . ALA A 1 99 ? 5.780 15.208 -21.759 1.00 68.75 99 ALA A O 1
ATOM 810 N N . THR A 1 100 ? 5.621 14.314 -19.713 1.00 61.69 100 THR A N 1
ATOM 811 C CA . THR A 1 100 ? 4.189 13.993 -19.810 1.00 61.69 100 THR A CA 1
ATOM 812 C C . THR A 1 100 ? 3.333 15.266 -19.831 1.00 61.69 100 THR A C 1
ATOM 814 O O . THR A 1 100 ? 2.446 15.414 -20.669 1.00 61.69 100 THR A O 1
ATOM 817 N N . LEU A 1 101 ? 3.637 16.229 -18.952 1.00 59.28 101 LEU A N 1
ATOM 818 C CA . LEU A 1 101 ? 2.934 17.516 -18.867 1.00 59.28 101 LEU A CA 1
ATOM 819 C C . LEU A 1 101 ? 3.220 18.463 -20.042 1.00 59.28 101 LEU A C 1
ATOM 821 O O . LEU A 1 101 ? 2.424 19.364 -20.303 1.00 59.28 101 LEU A O 1
ATOM 825 N N . SER A 1 102 ? 4.348 18.302 -20.738 1.00 55.22 102 SER A N 1
ATOM 826 C CA . SER A 1 102 ? 4.643 19.061 -21.959 1.00 55.22 102 SER A CA 1
ATOM 827 C C . SER A 1 102 ? 3.975 18.454 -23.196 1.00 55.22 102 SER A C 1
ATOM 829 O O . SER A 1 102 ? 3.649 19.190 -24.126 1.00 55.22 102 SER A O 1
ATOM 831 N N . CYS A 1 103 ? 3.696 17.146 -23.192 1.00 45.56 103 CYS A N 1
ATOM 832 C CA . CYS A 1 103 ? 2.976 16.464 -24.269 1.00 45.56 103 CYS A CA 1
ATOM 833 C C . CYS A 1 103 ? 1.481 16.839 -24.309 1.00 45.56 103 CYS A C 1
ATOM 835 O O . CYS A 1 103 ? 0.938 17.050 -25.389 1.00 45.56 103 CYS A O 1
ATOM 837 N N . SER A 1 104 ? 0.837 17.052 -23.153 1.00 51.03 104 SER A N 1
ATOM 838 C CA . SER A 1 104 ? -0.562 17.520 -23.074 1.00 51.03 104 SER A CA 1
ATOM 839 C C . SER A 1 104 ? -0.766 19.003 -23.427 1.00 51.03 104 SER A C 1
ATOM 841 O O . SER A 1 104 ? -1.887 19.503 -23.361 1.00 51.03 104 SER A O 1
ATOM 843 N N . ARG A 1 105 ? 0.309 19.719 -23.791 1.00 46.25 105 ARG A N 1
ATOM 844 C CA . ARG A 1 105 ? 0.301 21.128 -24.224 1.00 46.25 105 ARG A CA 1
ATOM 845 C C . ARG A 1 105 ? 0.613 21.314 -25.712 1.00 46.25 105 ARG A C 1
ATOM 847 O O . ARG A 1 105 ? 0.990 22.416 -26.112 1.00 46.25 105 ARG A O 1
ATOM 854 N N . ARG A 1 106 ? 0.486 20.276 -26.542 1.00 34.41 106 ARG A N 1
ATOM 855 C CA . ARG A 1 106 ? 0.380 20.491 -27.992 1.00 34.41 106 ARG A CA 1
ATOM 856 C C . ARG A 1 106 ? -1.099 20.728 -28.335 1.00 34.41 106 ARG A C 1
ATOM 858 O O . ARG A 1 106 ? -1.912 19.943 -27.853 1.00 34.41 106 ARG A O 1
ATOM 865 N N . PRO A 1 107 ? -1.438 21.817 -29.051 1.00 46.09 107 PRO A N 1
ATOM 866 C CA . PRO A 1 107 ? -2.805 22.064 -29.506 1.00 46.09 107 PRO A CA 1
ATOM 867 C C . PRO A 1 107 ? -3.300 20.959 -30.442 1.00 46.09 107 PRO A C 1
ATOM 869 O O . PRO A 1 107 ? -2.446 20.321 -31.104 1.00 46.09 107 PRO A O 1
#

Foldseek 3Di:
DDPCCVPVPPVVVCVVCPQAQEEAEDADALPDPDDDDDDPDPSYHYDHVRNVVNNDPVNVQVVCVVVVNHDDPLVVQAVDPDDPDDPPGDPSSVVVNVVVVVVVPDD

Secondary structure (DSSP, 8-state):
--HHHIIIIIHHHHHHHTTS-EEEE----TT---PPPPPSSTTEEEE-HHHHTT--HHHHHHHHHHTT----GGGGT-SS---SS-TT--HHHHHHHHHHHHHTT--

pLDDT: mean 82.06, std 12.38, range [34.41, 94.25]

Sequence (107 aa):
MQRSTKNLKLKPLEEWVGDDEVISYVAIRADENRLGYVSTKPNISAVFPFREDGIDRAGVDRILDEAGTGLPAYYEWRTWSGCYFCFFQRKHEWVGLTATLSCSRRP

Radius of gyration: 17.33 Å; chains: 1; bounding box: 32×38×47 Å